Protein AF-A0A931EYA2-F1 (afdb_monomer)

Solvent-accessible surface area (backbone atoms only — not comparable to full-atom values): 8848 Å² total; per-residue (Å²): 129,83,66,96,80,76,75,71,58,65,73,58,53,49,49,53,55,50,52,51,52,55,49,33,42,72,70,57,40,37,60,50,72,46,77,91,49,60,94,63,94,48,40,57,52,21,59,33,43,72,51,53,54,90,67,45,60,86,35,25,59,80,26,36,63,56,77,52,41,28,29,32,36,12,28,66,45,38,51,76,60,60,26,62,71,46,47,46,71,66,66,53,39,70,39,65,45,78,35,62,88,50,18,34,41,38,28,43,42,96,36,69,90,64,52,40,73,69,49,38,42,48,47,44,68,67,47,53,91,39,39,65,82,72,70,72,52,92,57,91,90,54,85,66,39,80,68,69,76,83,84,128

Secondary structure (DSSP, 8-state):
---TT-PPPHHHHHHHHHHHHHHHHHHT-SEEEE-SS-SSSS-HHHHHHT--HHHHGGGTTTSB----SEEEE-HHHHHHTTHHHHHHHTT--SEEEEPTTS-EEEE-SSSGGG--HHHHHHHHHHHGGGB---PPP--TT-TT--------

Structure (mmCIF, N/CA/C/O backbone):
data_AF-A0A931EYA2-F1
#
_entry.id   AF-A0A931EYA2-F1
#
loop_
_atom_site.group_PDB
_atom_site.id
_atom_site.type_symbol
_atom_site.label_atom_id
_atom_site.label_alt_id
_atom_site.label_comp_id
_atom_site.label_asym_id
_atom_site.label_entity_id
_atom_site.label_seq_id
_atom_site.pdbx_PDB_ins_code
_atom_site.Cartn_x
_atom_site.Cartn_y
_atom_site.Cartn_z
_atom_site.occupancy
_atom_site.B_iso_or_equiv
_atom_site.auth_seq_id
_atom_site.auth_comp_id
_atom_site.auth_asym_id
_atom_site.auth_atom_id
_atom_site.pdbx_PDB_model_num
ATOM 1 N N . MET A 1 1 ? 15.780 0.538 -20.086 1.00 33.81 1 MET A N 1
ATOM 2 C CA . MET A 1 1 ? 15.885 -0.927 -19.907 1.00 33.81 1 MET A CA 1
ATOM 3 C C . MET A 1 1 ? 16.521 -1.180 -18.553 1.00 33.81 1 MET A C 1
ATOM 5 O O . MET A 1 1 ? 17.585 -0.606 -18.334 1.00 33.81 1 MET A O 1
ATOM 9 N N . PRO A 1 2 ? 15.903 -1.962 -17.651 1.00 41.81 2 PRO A N 1
ATOM 10 C CA . PRO A 1 2 ? 16.563 -2.347 -16.407 1.00 41.81 2 PRO A CA 1
ATOM 11 C C . PRO A 1 2 ? 17.813 -3.149 -16.771 1.00 41.81 2 PRO A C 1
ATOM 13 O O . PRO A 1 2 ? 17.764 -3.962 -17.702 1.00 41.81 2 PRO A O 1
ATOM 16 N N . ARG A 1 3 ? 18.943 -2.908 -16.097 1.00 44.09 3 ARG A N 1
ATOM 17 C CA . ARG A 1 3 ? 20.129 -3.740 -16.315 1.00 44.09 3 ARG A CA 1
ATOM 18 C C . ARG A 1 3 ? 19.789 -5.153 -15.855 1.00 44.09 3 ARG A C 1
ATOM 20 O O . ARG A 1 3 ? 19.189 -5.359 -14.808 1.00 44.09 3 ARG A O 1
ATOM 27 N N . THR A 1 4 ? 20.193 -6.136 -16.644 1.00 47.69 4 THR A N 1
ATOM 28 C CA . THR A 1 4 ? 19.903 -7.567 -16.475 1.00 47.69 4 THR A CA 1
ATOM 29 C C . THR A 1 4 ? 20.444 -8.180 -15.168 1.00 47.69 4 THR A C 1
ATOM 31 O O . THR A 1 4 ? 20.304 -9.381 -14.974 1.00 47.69 4 THR A O 1
ATOM 34 N N . GLY A 1 5 ? 21.064 -7.383 -14.286 1.00 47.81 5 GLY A N 1
ATOM 35 C CA . GLY A 1 5 ? 21.632 -7.793 -12.998 1.00 47.81 5 GLY A CA 1
ATOM 36 C C . GLY A 1 5 ? 20.888 -7.294 -11.751 1.00 47.81 5 GLY A C 1
ATOM 37 O O . GLY A 1 5 ? 21.284 -7.682 -10.659 1.00 47.81 5 GLY A O 1
ATOM 38 N N . ASP A 1 6 ? 19.830 -6.485 -11.894 1.00 59.47 6 ASP A N 1
ATOM 39 C CA . ASP A 1 6 ? 19.146 -5.842 -10.752 1.00 59.47 6 ASP A CA 1
ATOM 40 C C . ASP A 1 6 ? 17.870 -6.585 -10.296 1.00 59.47 6 ASP A C 1
ATOM 42 O O . ASP A 1 6 ? 17.231 -6.189 -9.324 1.00 59.47 6 ASP A O 1
ATOM 46 N N . ARG A 1 7 ? 17.481 -7.674 -10.979 1.00 78.44 7 ARG A N 1
ATOM 47 C CA . ARG A 1 7 ? 16.286 -8.449 -10.610 1.00 78.44 7 ARG A CA 1
ATOM 48 C C . ARG A 1 7 ? 16.621 -9.478 -9.549 1.00 78.44 7 ARG A C 1
ATOM 50 O O . ARG A 1 7 ? 17.438 -10.374 -9.767 1.00 78.44 7 ARG A O 1
ATOM 57 N N . HIS A 1 8 ? 15.953 -9.372 -8.412 1.00 88.75 8 HIS A N 1
ATOM 58 C CA . HIS A 1 8 ? 16.051 -10.378 -7.368 1.00 88.75 8 HIS A CA 1
ATOM 59 C C . HIS A 1 8 ? 15.185 -11.594 -7.718 1.00 88.75 8 HIS A C 1
ATOM 61 O O . HIS A 1 8 ? 14.127 -11.429 -8.321 1.00 88.75 8 HIS A O 1
ATOM 67 N N . PRO A 1 9 ? 15.576 -12.818 -7.332 1.00 92.81 9 PRO A N 1
ATOM 68 C CA . PRO A 1 9 ? 14.715 -13.984 -7.499 1.00 92.81 9 PRO A CA 1
ATOM 69 C C . PRO A 1 9 ? 13.333 -13.779 -6.845 1.00 92.81 9 PRO A C 1
ATOM 71 O O . PRO A 1 9 ? 13.271 -13.132 -5.791 1.00 92.81 9 PRO A O 1
ATOM 74 N N . PRO A 1 10 ? 12.238 -14.332 -7.404 1.00 93.81 10 PRO A N 1
ATOM 75 C CA . PRO A 1 10 ? 10.887 -14.160 -6.860 1.00 93.81 10 PRO A CA 1
ATOM 76 C C . PRO A 1 10 ? 10.788 -14.466 -5.362 1.00 93.81 10 PRO A C 1
ATOM 78 O O . PRO A 1 10 ? 10.155 -13.723 -4.615 1.00 93.81 10 PRO A O 1
ATOM 81 N N . GLU A 1 11 ? 11.492 -15.496 -4.884 1.00 95.19 11 GLU A N 1
ATOM 82 C CA . GLU A 1 11 ? 11.486 -15.875 -3.473 1.00 95.19 11 GLU A CA 1
ATOM 83 C C . GLU A 1 11 ? 12.083 -14.809 -2.544 1.00 95.19 11 GLU A C 1
ATOM 85 O O . GLU A 1 11 ? 11.698 -14.723 -1.378 1.00 95.19 11 GLU A O 1
ATOM 90 N N . VAL A 1 12 ? 13.018 -13.991 -3.032 1.00 95.94 12 VAL A N 1
ATOM 91 C CA . VAL A 1 12 ? 13.580 -12.869 -2.268 1.00 95.94 12 VAL A CA 1
ATOM 92 C C . VAL A 1 12 ? 12.561 -11.740 -2.190 1.00 95.94 12 VAL A C 1
ATOM 94 O O . VAL A 1 12 ? 12.339 -11.197 -1.110 1.00 95.94 12 VAL A O 1
ATOM 97 N N . GLN A 1 13 ? 11.892 -11.443 -3.302 1.00 96.25 13 GLN A N 1
ATOM 98 C CA . GLN A 1 13 ? 10.865 -10.407 -3.354 1.00 96.25 13 GLN A CA 1
ATOM 99 C C . GLN A 1 13 ? 9.694 -10.757 -2.424 1.00 96.25 13 GLN A C 1
ATOM 101 O O . GLN A 1 13 ? 9.267 -9.933 -1.614 1.00 96.25 13 GLN A O 1
ATOM 106 N N . TRP A 1 14 ? 9.236 -12.012 -2.444 1.00 96.38 14 TRP A N 1
ATOM 107 C CA . TRP A 1 14 ? 8.197 -12.501 -1.533 1.00 96.38 14 TRP A CA 1
ATOM 108 C C . TRP A 1 14 ? 8.590 -12.367 -0.064 1.00 96.38 14 TRP A C 1
ATOM 110 O O . TRP A 1 14 ? 7.750 -12.037 0.767 1.00 96.38 14 TRP A O 1
ATOM 120 N N . ARG A 1 15 ? 9.870 -12.562 0.275 1.00 97.81 15 ARG A N 1
ATOM 121 C CA . ARG A 1 15 ? 10.348 -12.355 1.650 1.00 97.81 15 ARG A CA 1
ATOM 122 C C . ARG A 1 15 ? 10.253 -10.899 2.090 1.00 97.81 15 ARG A C 1
ATOM 124 O O . ARG A 1 15 ? 10.005 -10.670 3.269 1.00 97.81 15 ARG A O 1
ATOM 131 N N . TRP A 1 16 ? 10.427 -9.928 1.194 1.00 97.75 16 TRP A N 1
ATOM 132 C CA . TRP A 1 16 ? 10.214 -8.514 1.527 1.00 97.75 16 TRP A CA 1
ATOM 133 C C . TRP A 1 16 ? 8.742 -8.222 1.813 1.00 97.75 16 TRP A C 1
ATOM 135 O O . TRP A 1 16 ? 8.426 -7.612 2.834 1.00 97.75 16 TRP A O 1
ATOM 145 N N . ALA A 1 17 ? 7.851 -8.720 0.951 1.00 98.06 17 ALA A N 1
ATOM 146 C CA . ALA A 1 17 ? 6.406 -8.611 1.123 1.00 98.06 17 ALA A CA 1
ATOM 147 C C . ALA A 1 17 ? 5.952 -9.226 2.462 1.00 98.06 17 ALA A C 1
ATOM 149 O O . ALA A 1 17 ? 5.297 -8.567 3.269 1.00 98.06 17 ALA A O 1
ATOM 150 N N . GLU A 1 18 ? 6.398 -10.451 2.752 1.00 98.31 18 GLU A N 1
ATOM 151 C CA . GLU A 1 18 ? 6.122 -11.160 4.005 1.00 98.31 18 GLU A CA 1
ATOM 152 C C . GLU A 1 18 ? 6.701 -10.456 5.238 1.00 98.31 18 GLU A C 1
ATOM 154 O O . GLU A 1 18 ? 6.055 -10.405 6.287 1.00 98.31 18 GLU A O 1
ATOM 159 N N . ALA A 1 19 ? 7.911 -9.898 5.139 1.00 98.38 19 ALA A N 1
ATOM 160 C CA . ALA A 1 19 ? 8.518 -9.152 6.236 1.00 98.38 19 ALA A CA 1
ATOM 161 C C . ALA A 1 19 ? 7.691 -7.906 6.584 1.00 98.38 19 ALA A C 1
ATOM 163 O O . ALA A 1 19 ? 7.393 -7.687 7.760 1.00 98.38 19 ALA A O 1
ATOM 164 N N . LEU A 1 20 ? 7.262 -7.138 5.574 1.00 98.19 20 LEU A N 1
ATOM 165 C CA . LEU A 1 20 ? 6.387 -5.986 5.781 1.00 98.19 20 LEU A CA 1
ATOM 166 C C . LEU A 1 20 ? 5.047 -6.410 6.390 1.00 98.19 20 LEU A C 1
ATOM 168 O O . LEU A 1 20 ? 4.622 -5.829 7.385 1.00 98.19 20 LEU A O 1
ATOM 172 N N . LYS A 1 21 ? 4.408 -7.445 5.835 1.00 98.50 21 LYS A N 1
ATOM 173 C CA . LYS A 1 21 ? 3.121 -7.970 6.310 1.00 98.50 21 LYS A CA 1
ATOM 174 C C . LYS A 1 21 ? 3.166 -8.347 7.790 1.00 98.50 21 LYS A C 1
ATOM 176 O O . LYS A 1 21 ? 2.316 -7.924 8.573 1.00 98.50 21 LYS A O 1
ATOM 181 N N . ARG A 1 22 ? 4.194 -9.104 8.190 1.00 98.31 22 ARG A N 1
ATOM 182 C CA . ARG A 1 22 ? 4.412 -9.511 9.586 1.00 98.31 22 ARG A CA 1
ATOM 183 C C . ARG A 1 22 ? 4.639 -8.313 10.494 1.00 98.31 22 ARG A C 1
ATOM 185 O O . ARG A 1 22 ? 4.048 -8.256 11.568 1.00 98.31 22 ARG A O 1
ATOM 192 N N . GLN A 1 23 ? 5.473 -7.364 10.074 1.00 98.12 23 GLN A N 1
ATOM 193 C CA . GLN A 1 23 ? 5.751 -6.183 10.883 1.00 98.12 23 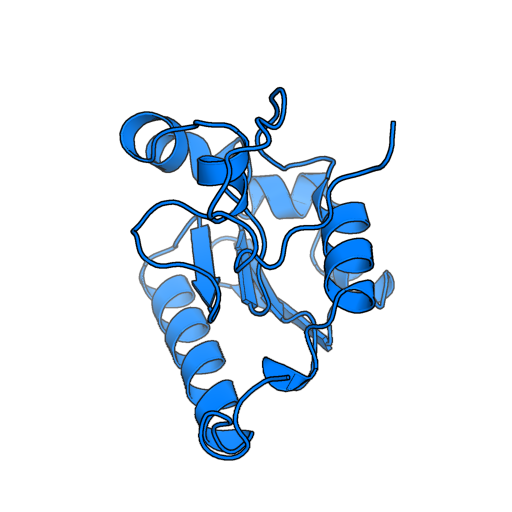GLN A CA 1
ATOM 194 C C . GLN A 1 23 ? 4.494 -5.329 11.062 1.00 98.12 23 GLN A C 1
ATOM 196 O O . GLN A 1 23 ? 4.184 -4.947 12.187 1.00 98.12 23 GLN A O 1
ATOM 201 N N . ALA A 1 24 ? 3.736 -5.100 9.987 1.00 97.81 24 ALA A N 1
ATOM 202 C CA . ALA A 1 24 ? 2.485 -4.351 10.023 1.00 97.81 24 ALA A CA 1
ATOM 203 C C . ALA A 1 24 ? 1.451 -4.992 10.960 1.00 97.81 24 ALA A C 1
ATOM 205 O O . ALA A 1 24 ? 0.818 -4.284 11.742 1.00 97.81 24 ALA A O 1
ATOM 206 N N . ALA A 1 25 ? 1.335 -6.324 10.940 1.00 97.75 25 ALA A N 1
ATOM 207 C CA . ALA A 1 25 ? 0.464 -7.066 11.849 1.00 97.75 25 ALA A CA 1
ATOM 208 C C . ALA A 1 25 ? 0.865 -6.923 13.330 1.00 97.75 25 ALA A C 1
ATOM 210 O O . ALA A 1 25 ? -0.003 -6.923 14.199 1.00 97.75 25 ALA A O 1
ATOM 211 N N . ILE A 1 26 ? 2.164 -6.808 13.629 1.00 97.56 26 ILE A N 1
ATOM 212 C CA . ILE A 1 26 ? 2.671 -6.659 15.003 1.00 97.56 26 ILE A CA 1
ATOM 213 C C . ILE A 1 26 ? 2.502 -5.223 15.507 1.00 97.56 26 ILE A C 1
ATOM 215 O O . ILE A 1 26 ? 2.163 -5.017 16.670 1.00 97.56 26 ILE A O 1
ATOM 219 N N . THR A 1 27 ? 2.768 -4.229 14.659 1.00 96.44 27 THR A N 1
ATOM 220 C CA . THR A 1 27 ? 2.775 -2.818 15.067 1.00 96.44 27 THR A CA 1
ATOM 221 C C . THR A 1 27 ? 1.417 -2.137 14.946 1.00 96.44 27 THR A C 1
ATOM 223 O O . THR A 1 27 ? 1.260 -1.043 15.480 1.00 96.44 27 THR A O 1
ATOM 226 N N . GLY A 1 28 ? 0.456 -2.748 14.245 1.00 94.56 28 GLY A N 1
ATOM 227 C CA . GLY A 1 28 ? -0.790 -2.079 13.870 1.00 94.56 28 GLY A CA 1
ATOM 228 C C . GLY A 1 28 ? -0.532 -0.932 12.893 1.00 94.56 28 GLY A C 1
ATOM 229 O O . GLY A 1 28 ? -1.076 0.155 13.060 1.00 94.56 28 GLY A O 1
ATOM 230 N N . ALA A 1 29 ? 0.362 -1.135 11.918 1.00 95.00 29 ALA A N 1
ATOM 231 C CA . ALA A 1 29 ? 0.758 -0.077 10.994 1.00 95.00 29 ALA A CA 1
ATOM 232 C C . ALA A 1 29 ? -0.429 0.425 10.154 1.00 95.00 29 ALA A C 1
ATOM 234 O O . ALA A 1 29 ? -1.089 -0.347 9.462 1.00 95.00 29 ALA A O 1
ATOM 235 N N . CYS A 1 30 ? -0.635 1.741 10.148 1.00 94.38 30 CYS A N 1
ATOM 236 C CA . CYS A 1 30 ? -1.653 2.399 9.324 1.00 94.38 30 CYS A CA 1
ATOM 237 C C . CYS A 1 30 ? -1.173 2.663 7.882 1.00 94.38 30 CYS A C 1
ATOM 239 O O . CYS A 1 30 ? -1.980 2.976 7.005 1.00 94.38 30 CYS A O 1
ATOM 241 N N . TYR A 1 31 ? 0.132 2.499 7.629 1.00 96.50 31 TYR A N 1
ATOM 242 C CA . TYR A 1 31 ? 0.744 2.554 6.305 1.00 96.50 31 TYR A CA 1
ATOM 243 C C . TYR A 1 31 ? 2.050 1.748 6.231 1.00 96.50 31 TYR A C 1
ATOM 245 O O . TYR A 1 31 ? 2.789 1.656 7.211 1.00 96.50 31 TYR A O 1
ATOM 253 N N . GLY A 1 32 ? 2.363 1.232 5.044 1.00 95.88 32 GLY A N 1
ATOM 254 C CA . GLY A 1 32 ? 3.658 0.654 4.688 1.00 95.88 32 GLY A CA 1
ATOM 255 C C . GLY A 1 32 ? 3.709 0.314 3.199 1.00 95.88 32 GLY A C 1
ATOM 256 O O . GLY A 1 32 ? 2.660 0.157 2.576 1.00 95.88 32 GLY A O 1
ATOM 257 N N . HIS A 1 33 ? 4.899 0.198 2.614 1.00 96.31 33 HIS A N 1
ATOM 258 C CA . HIS A 1 33 ? 5.043 -0.212 1.217 1.00 96.31 33 HIS A CA 1
ATOM 259 C C . HIS A 1 33 ? 6.336 -0.990 0.963 1.00 96.31 33 HIS A C 1
ATOM 261 O O . HIS A 1 33 ? 7.285 -0.907 1.741 1.00 96.31 33 HIS A O 1
ATOM 267 N N . VAL A 1 34 ? 6.377 -1.724 -0.150 1.00 95.62 34 VAL A N 1
ATOM 268 C CA . VAL A 1 34 ? 7.616 -2.247 -0.745 1.00 95.62 34 VAL A CA 1
ATOM 2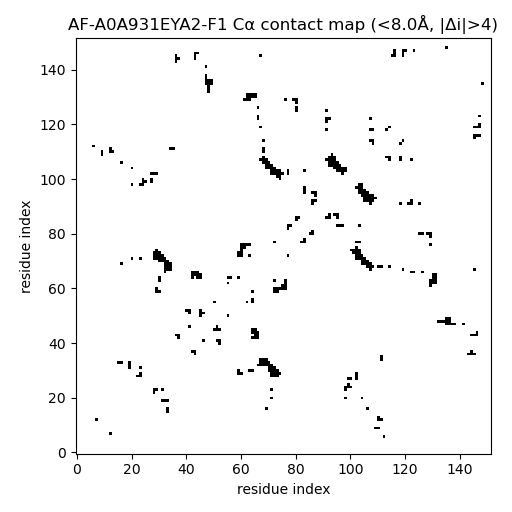69 C C . VAL A 1 34 ? 7.684 -1.755 -2.182 1.00 95.62 34 VAL A C 1
ATOM 271 O O . VAL A 1 34 ? 6.723 -1.927 -2.936 1.00 95.62 34 VAL A O 1
ATOM 274 N N . THR A 1 35 ? 8.810 -1.146 -2.545 1.00 92.94 35 THR A N 1
ATOM 275 C CA . THR A 1 35 ? 9.031 -0.562 -3.867 1.00 92.94 35 THR A CA 1
ATOM 276 C C . THR A 1 35 ? 10.523 -0.475 -4.204 1.00 92.94 35 THR A C 1
ATOM 278 O O . THR A 1 35 ? 11.363 -0.616 -3.316 1.00 92.94 35 THR A O 1
ATOM 281 N N . ASP A 1 36 ? 10.853 -0.253 -5.474 1.00 90.25 36 ASP A N 1
ATOM 282 C CA . ASP A 1 36 ? 12.209 -0.028 -6.008 1.00 90.25 36 ASP A CA 1
ATOM 283 C C . ASP A 1 36 ? 12.394 1.373 -6.620 1.00 90.25 36 ASP A C 1
ATOM 285 O O . ASP A 1 36 ? 13.451 1.683 -7.169 1.00 90.25 36 ASP A O 1
ATOM 289 N N . ASP A 1 37 ? 11.371 2.220 -6.530 1.00 86.00 37 ASP A N 1
ATOM 290 C CA . ASP A 1 37 ? 11.301 3.529 -7.177 1.00 86.00 37 ASP A CA 1
ATOM 291 C C . ASP A 1 37 ? 11.374 4.701 -6.191 1.00 86.00 37 ASP A C 1
ATOM 293 O O . ASP A 1 37 ? 11.218 5.850 -6.594 1.00 86.00 37 ASP A O 1
ATOM 297 N N . CYS A 1 38 ? 11.612 4.422 -4.908 1.00 80.50 38 CYS A N 1
ATOM 298 C CA . CYS A 1 38 ? 11.688 5.430 -3.864 1.00 80.50 38 CYS A CA 1
ATOM 299 C C . CYS A 1 38 ? 13.098 5.532 -3.270 1.00 80.50 38 CYS A C 1
ATOM 301 O O . CYS A 1 38 ? 13.745 4.522 -2.992 1.00 80.50 38 CYS A O 1
ATOM 303 N N . LEU A 1 39 ? 13.564 6.765 -3.054 1.00 73.00 39 LEU A N 1
ATOM 304 C CA . LEU A 1 39 ? 14.897 7.070 -2.523 1.00 73.00 39 LEU A CA 1
ATOM 305 C C . LEU A 1 39 ? 14.866 7.707 -1.120 1.00 73.00 39 LEU A C 1
ATOM 307 O O . LEU A 1 39 ? 15.929 7.979 -0.561 1.00 73.00 39 LEU A O 1
ATOM 311 N N . THR A 1 40 ? 13.680 7.968 -0.561 1.00 79.81 40 THR A N 1
ATOM 312 C CA . THR A 1 40 ? 13.466 8.656 0.727 1.00 79.81 40 THR A CA 1
ATOM 313 C C . THR A 1 40 ? 12.289 8.038 1.505 1.00 79.81 40 THR A C 1
ATOM 315 O O . THR A 1 40 ? 11.720 7.033 1.086 1.00 79.81 40 THR A O 1
ATOM 318 N N . ASP A 1 41 ? 11.928 8.626 2.653 1.00 81.69 41 ASP A N 1
ATOM 319 C CA . ASP A 1 41 ? 10.770 8.217 3.472 1.00 81.69 41 ASP A CA 1
ATOM 320 C C . ASP A 1 41 ? 9.410 8.690 2.900 1.00 81.69 41 ASP A C 1
ATOM 322 O O . ASP A 1 41 ? 8.335 8.270 3.359 1.00 81.69 41 ASP A O 1
ATOM 326 N N . GLU A 1 42 ? 9.447 9.580 1.906 1.00 87.50 42 GLU A N 1
ATOM 327 C CA . GLU A 1 42 ? 8.276 10.051 1.165 1.00 87.50 42 GLU A CA 1
ATOM 328 C C . GLU A 1 42 ? 7.866 9.006 0.132 1.00 87.50 42 GLU A C 1
ATOM 330 O O . GLU A 1 42 ? 8.703 8.389 -0.506 1.00 87.50 42 GLU A O 1
ATOM 335 N N . THR A 1 43 ? 6.573 8.799 -0.076 1.00 90.69 43 THR A N 1
ATOM 336 C CA . THR A 1 43 ? 6.119 7.937 -1.171 1.00 90.69 43 THR A CA 1
ATOM 337 C C . THR A 1 43 ? 6.323 8.638 -2.519 1.00 90.69 43 THR A C 1
ATOM 339 O O . THR A 1 43 ? 6.284 9.871 -2.573 1.00 90.69 43 THR A O 1
ATOM 342 N N . PRO A 1 44 ? 6.404 7.894 -3.638 1.00 89.62 44 PRO A N 1
ATOM 343 C CA . PRO A 1 44 ? 6.413 8.494 -4.969 1.00 89.62 44 PRO A CA 1
ATOM 344 C C . PRO A 1 44 ? 5.298 9.534 -5.162 1.00 89.62 44 PRO A C 1
ATOM 346 O O . PRO A 1 44 ? 5.539 10.626 -5.683 1.00 89.62 44 PRO A O 1
ATOM 349 N N . LEU A 1 45 ? 4.075 9.225 -4.701 1.00 90.69 45 LEU A N 1
ATOM 350 C CA . LEU A 1 45 ? 2.926 10.128 -4.802 1.00 90.69 45 LEU A CA 1
ATOM 351 C C . LEU A 1 45 ? 3.135 11.408 -3.988 1.00 90.69 45 LEU A C 1
ATOM 353 O O . LEU A 1 45 ? 2.801 12.491 -4.461 1.00 90.69 45 LEU A O 1
ATOM 357 N N . GLU A 1 46 ? 3.702 11.304 -2.789 1.00 91.44 46 GLU A N 1
ATOM 358 C CA . GLU A 1 46 ? 4.009 12.471 -1.961 1.00 91.44 46 GLU A CA 1
ATOM 359 C C . GLU A 1 46 ? 5.004 13.387 -2.660 1.00 91.44 46 GLU A C 1
ATOM 361 O O . GLU A 1 46 ? 4.727 14.579 -2.809 1.00 91.44 46 GLU A O 1
ATOM 366 N N . THR A 1 47 ? 6.089 12.827 -3.197 1.00 88.69 47 THR A N 1
ATOM 367 C CA . THR A 1 47 ? 7.079 13.614 -3.930 1.00 88.69 47 THR A CA 1
ATOM 368 C C . THR A 1 47 ? 6.469 14.267 -5.173 1.00 88.69 47 THR A C 1
ATOM 370 O O . THR A 1 47 ? 6.708 15.448 -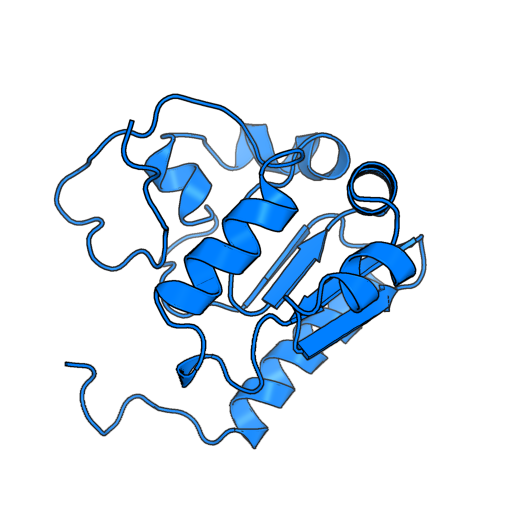5.433 1.00 88.69 47 THR A O 1
ATOM 373 N N . ALA A 1 48 ? 5.609 13.555 -5.910 1.00 87.31 48 ALA A N 1
ATOM 374 C CA . ALA A 1 48 ? 4.904 14.110 -7.066 1.00 87.31 48 ALA A CA 1
ATOM 375 C C . ALA A 1 48 ? 3.926 15.239 -6.691 1.00 87.31 48 ALA A C 1
ATOM 377 O O . ALA A 1 48 ? 3.731 16.169 -7.473 1.00 87.31 48 ALA A O 1
ATOM 378 N N . LEU A 1 49 ? 3.314 15.191 -5.508 1.00 88.69 49 LEU A N 1
ATOM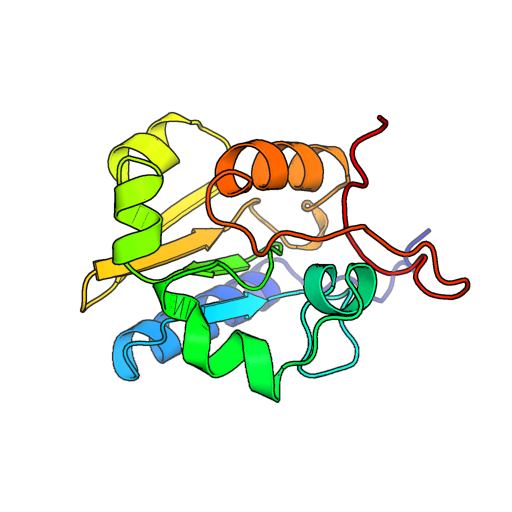 3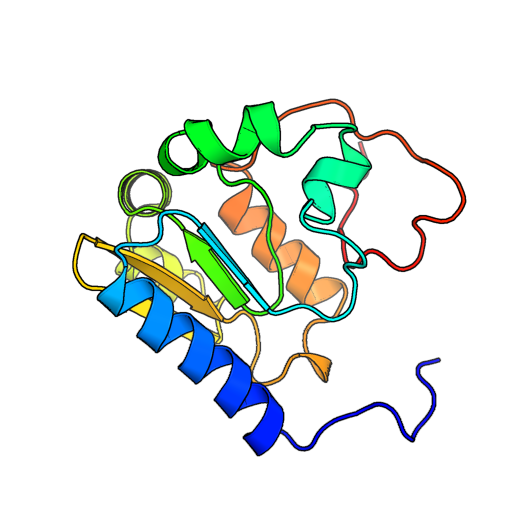79 C CA . LEU A 1 49 ? 2.421 16.239 -5.004 1.00 88.69 49 LEU A CA 1
ATOM 380 C C . LEU A 1 49 ? 3.173 17.380 -4.295 1.00 88.69 49 LEU A C 1
ATOM 382 O O . LEU A 1 49 ? 2.582 18.425 -4.013 1.00 88.69 49 LEU A O 1
ATOM 386 N N . GLY A 1 50 ? 4.466 17.208 -4.003 1.00 87.56 50 GLY A N 1
ATOM 387 C CA . GLY A 1 50 ? 5.199 18.082 -3.086 1.00 87.56 50 GLY A CA 1
ATOM 388 C C . GLY A 1 50 ? 4.625 18.048 -1.665 1.00 87.56 50 GLY A C 1
ATOM 389 O O . GLY A 1 50 ? 4.666 19.063 -0.966 1.00 87.56 50 GLY A O 1
ATOM 390 N N . ALA A 1 51 ? 4.028 16.918 -1.279 1.00 88.44 51 ALA A N 1
ATOM 391 C CA . ALA A 1 51 ? 3.574 16.653 0.077 1.00 88.44 51 ALA A CA 1
ATOM 392 C C . ALA A 1 51 ? 4.755 16.159 0.918 1.00 88.44 51 ALA A C 1
ATOM 394 O O . ALA A 1 51 ? 5.620 15.454 0.415 1.00 88.44 51 ALA A O 1
ATOM 395 N N . VAL A 1 52 ? 4.772 16.531 2.196 1.00 86.94 52 VAL A N 1
ATOM 396 C CA . VAL A 1 52 ? 5.865 16.199 3.119 1.00 86.94 52 VAL A CA 1
ATOM 397 C C . VAL A 1 52 ? 5.396 15.208 4.177 1.00 86.94 52 VAL A C 1
ATOM 399 O O . VAL A 1 52 ? 4.288 15.327 4.714 1.00 86.94 52 VAL A O 1
ATOM 402 N N . ASP A 1 53 ? 6.263 14.256 4.497 1.00 84.31 53 ASP A N 1
ATOM 403 C CA . ASP A 1 53 ? 6.023 13.139 5.415 1.00 84.31 53 ASP A CA 1
ATOM 404 C C . ASP A 1 53 ? 5.519 13.567 6.809 1.00 84.31 53 ASP A C 1
ATOM 406 O O . ASP A 1 53 ? 4.592 12.966 7.355 1.00 84.31 53 ASP A O 1
ATOM 410 N N . ILE A 1 54 ? 6.041 14.667 7.359 1.00 87.75 54 ILE A N 1
ATOM 411 C CA . ILE A 1 54 ? 5.646 15.223 8.661 1.00 87.75 54 ILE A CA 1
ATOM 412 C C . ILE A 1 54 ? 4.167 15.636 8.706 1.00 87.75 54 ILE A C 1
ATOM 414 O O . ILE A 1 54 ? 3.571 15.712 9.782 1.00 87.75 54 ILE A O 1
ATOM 418 N N . VAL A 1 55 ? 3.558 15.894 7.545 1.00 89.81 55 VAL A N 1
ATOM 419 C CA . VAL A 1 55 ? 2.135 16.236 7.418 1.00 89.81 55 VAL A CA 1
ATOM 420 C C . VAL A 1 55 ? 1.293 15.001 7.112 1.00 89.81 55 VAL A C 1
ATOM 422 O O . VAL A 1 55 ? 0.179 14.876 7.624 1.00 89.81 55 VAL A O 1
ATOM 425 N N . THR A 1 56 ? 1.791 14.091 6.281 1.00 92.00 56 THR A N 1
ATOM 426 C CA . THR A 1 56 ? 1.011 12.961 5.763 1.00 92.00 56 THR A CA 1
ATOM 427 C C . THR A 1 56 ? 1.047 11.731 6.671 1.00 92.00 56 THR A C 1
ATOM 429 O O . THR A 1 56 ? 0.025 11.053 6.794 1.00 92.00 56 THR A O 1
ATOM 432 N N . ILE A 1 57 ? 2.153 11.460 7.378 1.00 93.25 57 ILE A N 1
ATOM 433 C CA . ILE A 1 57 ? 2.263 10.342 8.333 1.00 93.25 57 ILE A CA 1
ATOM 434 C C . ILE A 1 57 ? 1.182 10.419 9.422 1.00 93.25 57 ILE A C 1
ATOM 436 O O . ILE A 1 57 ? 0.465 9.431 9.594 1.00 93.25 57 ILE A O 1
ATOM 440 N N . PRO A 1 58 ? 0.960 11.558 10.111 1.00 94.12 58 PRO A N 1
ATOM 441 C CA . PRO A 1 58 ? -0.089 11.652 11.132 1.00 94.12 58 PRO A CA 1
ATOM 442 C C . PRO A 1 58 ? -1.516 11.455 10.597 1.00 94.12 58 PRO A C 1
ATOM 444 O O . PRO A 1 58 ? -2.446 11.291 11.382 1.00 94.12 58 PRO A O 1
ATOM 447 N N . ARG A 1 59 ? -1.711 11.507 9.272 1.00 93.62 59 ARG A N 1
ATOM 448 C CA . ARG A 1 59 ? -3.015 11.431 8.599 1.00 93.62 59 ARG A CA 1
ATOM 449 C C . ARG A 1 59 ? -3.236 10.113 7.860 1.00 93.62 59 ARG A C 1
ATOM 451 O O . ARG A 1 59 ? -4.251 9.983 7.183 1.00 93.62 59 ARG A O 1
ATOM 458 N N . CYS A 1 60 ? -2.333 9.141 7.985 1.00 93.00 60 CYS A N 1
ATOM 459 C CA . CYS A 1 60 ? -2.375 7.911 7.189 1.00 93.00 60 CYS A CA 1
ATOM 460 C C . CYS A 1 60 ? -3.621 7.027 7.412 1.00 93.00 60 CYS A C 1
ATOM 462 O O . CYS A 1 60 ? -3.894 6.148 6.603 1.00 93.00 60 CYS A O 1
ATOM 464 N N . GLU A 1 61 ? -4.413 7.276 8.460 1.00 94.62 61 GLU A N 1
ATOM 465 C CA . GLU A 1 61 ? -5.733 6.650 8.657 1.00 94.62 61 GLU A CA 1
ATOM 466 C C . GLU A 1 61 ? -6.871 7.348 7.895 1.00 94.62 61 GLU A C 1
ATOM 468 O O . GLU A 1 61 ? -7.924 6.755 7.653 1.00 94.62 61 GLU A O 1
ATOM 473 N N . LEU A 1 62 ? -6.675 8.614 7.525 1.00 96.06 62 LEU A N 1
ATOM 474 C CA . LEU A 1 62 ? -7.650 9.449 6.826 1.00 96.06 62 LEU A CA 1
ATOM 475 C C . LEU A 1 62 ? -7.417 9.440 5.317 1.00 96.06 62 LEU A C 1
ATOM 477 O O . LEU A 1 62 ? -8.376 9.482 4.544 1.00 96.06 62 LEU A O 1
ATOM 481 N N . GLU A 1 63 ? -6.156 9.411 4.898 1.00 96.25 63 GLU A N 1
ATOM 482 C CA . GLU A 1 63 ? -5.743 9.487 3.500 1.00 96.25 63 GLU A CA 1
ATOM 483 C C . GLU A 1 63 ? -4.531 8.577 3.278 1.00 96.25 63 GLU A C 1
ATOM 485 O O . GLU A 1 63 ? -3.563 8.600 4.039 1.00 96.25 63 GLU A O 1
ATOM 490 N N . LEU A 1 64 ? -4.579 7.765 2.225 1.00 96.62 64 LEU A N 1
ATOM 491 C CA . LEU A 1 64 ? -3.496 6.874 1.846 1.00 96.62 64 LEU A CA 1
ATOM 492 C C . LEU A 1 64 ? -2.355 7.692 1.232 1.00 96.62 64 LEU A C 1
ATOM 494 O O . LEU A 1 64 ? -2.543 8.383 0.230 1.00 96.62 64 LEU A O 1
ATOM 498 N N . ARG A 1 65 ? -1.166 7.586 1.830 1.00 94.75 65 ARG A N 1
ATOM 499 C CA . ARG A 1 65 ? 0.031 8.358 1.454 1.00 94.75 65 ARG A CA 1
ATOM 500 C C . ARG A 1 65 ? 0.496 8.102 0.021 1.00 94.75 65 ARG A C 1
ATOM 502 O O . ARG A 1 65 ? 0.966 9.013 -0.645 1.00 94.75 65 ARG A O 1
ATOM 509 N N . GLY A 1 66 ? 0.359 6.868 -0.451 1.00 94.25 66 GLY A N 1
ATOM 510 C CA . GLY A 1 66 ? 0.806 6.442 -1.770 1.00 94.25 66 GLY A CA 1
ATOM 511 C C . GLY A 1 66 ? 0.501 4.971 -2.012 1.00 94.25 66 GLY A C 1
ATOM 512 O O . GLY A 1 66 ? -0.074 4.299 -1.155 1.00 94.25 66 GLY A O 1
ATOM 513 N N . TYR A 1 67 ? 0.908 4.477 -3.173 1.00 95.38 67 TYR A N 1
ATOM 514 C CA . TYR A 1 67 ? 0.697 3.101 -3.604 1.00 95.38 67 TYR A CA 1
ATOM 515 C C . TYR A 1 67 ? 1.952 2.582 -4.308 1.00 95.38 67 TYR A C 1
ATOM 517 O O . TYR A 1 67 ? 2.647 3.331 -4.994 1.00 95.38 67 TYR A O 1
ATOM 525 N N . SER A 1 68 ? 2.243 1.301 -4.112 1.00 95.75 68 SER A N 1
ATOM 526 C CA . SER A 1 68 ? 3.405 0.600 -4.670 1.00 95.75 68 SER A CA 1
ATOM 527 C C . SER A 1 68 ? 3.066 -0.878 -4.878 1.00 95.75 68 SER A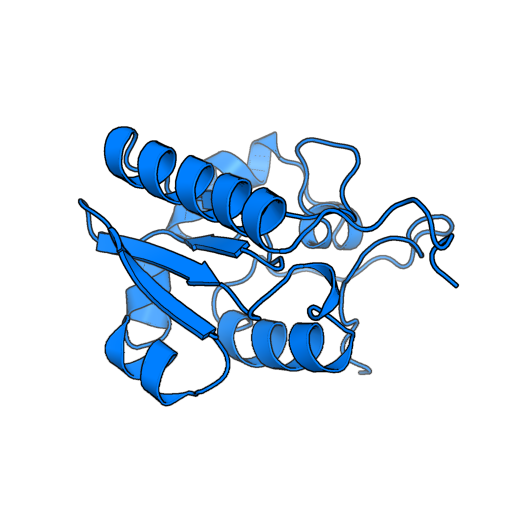 C 1
ATOM 529 O O . SER A 1 68 ? 1.942 -1.297 -4.590 1.00 95.75 68 SER A O 1
ATOM 531 N N . TRP A 1 69 ? 4.035 -1.681 -5.334 1.00 97.25 69 TRP A N 1
ATOM 532 C CA . TRP A 1 69 ? 3.855 -3.124 -5.542 1.00 97.25 69 TRP A CA 1
ATOM 533 C C . TRP A 1 69 ? 3.218 -3.828 -4.339 1.00 97.25 69 TRP A C 1
ATOM 535 O O . TRP A 1 69 ? 2.265 -4.591 -4.501 1.00 97.25 69 TRP A O 1
ATOM 545 N N . VAL A 1 70 ? 3.713 -3.536 -3.134 1.00 98.25 70 VAL A N 1
ATOM 546 C CA . VAL A 1 70 ? 3.038 -3.883 -1.880 1.00 98.25 70 VAL A CA 1
ATOM 547 C C . VAL A 1 70 ? 2.630 -2.601 -1.181 1.00 98.25 70 VAL A C 1
ATOM 549 O O . VAL A 1 70 ? 3.438 -1.682 -1.067 1.00 98.25 70 VAL A O 1
ATOM 552 N N . THR A 1 71 ? 1.399 -2.559 -0.679 1.00 98.31 71 THR A N 1
ATOM 553 C CA . THR A 1 71 ? 0.862 -1.449 0.108 1.00 98.31 71 THR A CA 1
ATOM 554 C C . THR A 1 71 ? 0.113 -1.992 1.323 1.00 98.31 71 THR A C 1
ATOM 556 O O . THR A 1 71 ? -0.716 -2.889 1.200 1.00 98.31 71 THR A O 1
ATOM 559 N N . VAL A 1 72 ? 0.384 -1.433 2.499 1.00 98.25 72 VAL A N 1
ATOM 560 C CA . VAL A 1 72 ? -0.445 -1.592 3.696 1.00 98.25 72 VAL A CA 1
ATOM 561 C C . VAL A 1 72 ? -1.270 -0.323 3.867 1.00 98.25 72 VAL A C 1
ATOM 563 O O . VAL A 1 72 ? -0.714 0.775 3.822 1.00 98.25 72 VAL A O 1
ATOM 566 N N . CYS A 1 73 ? -2.579 -0.455 4.075 1.00 96.75 73 CYS A N 1
ATOM 567 C CA . CYS A 1 73 ? -3.459 0.678 4.360 1.00 96.75 73 CYS A CA 1
ATOM 568 C C . CYS A 1 73 ? -4.310 0.441 5.609 1.00 96.75 73 CYS A C 1
ATOM 570 O O . CYS A 1 73 ? -4.750 -0.677 5.878 1.00 96.75 73 CYS A O 1
ATOM 572 N N . ALA A 1 74 ? -4.589 1.514 6.349 1.00 97.62 74 ALA A N 1
ATOM 573 C CA . ALA A 1 74 ? -5.449 1.475 7.524 1.00 97.62 74 ALA A CA 1
ATOM 574 C C . ALA A 1 74 ? -6.844 0.898 7.219 1.00 97.62 74 ALA A C 1
ATOM 576 O O . ALA A 1 74 ? -7.415 1.130 6.149 1.00 97.62 74 ALA A O 1
ATOM 577 N N . GLY A 1 75 ? -7.440 0.211 8.197 1.00 96.94 75 GLY A N 1
ATOM 578 C CA . GLY A 1 75 ? -8.747 -0.431 8.027 1.00 96.94 75 GLY A CA 1
ATOM 579 C C . GLY A 1 75 ? -9.880 0.537 7.691 1.00 96.94 75 GLY A C 1
ATOM 580 O O . GLY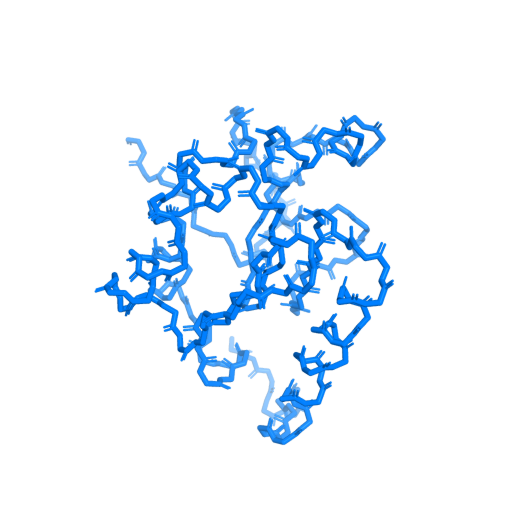 A 1 75 ? -10.754 0.207 6.894 1.00 96.94 75 GLY A O 1
ATOM 581 N N . ALA A 1 76 ? -9.831 1.772 8.202 1.00 97.12 76 ALA A N 1
ATOM 582 C CA . ALA A 1 76 ? -10.792 2.819 7.846 1.00 97.12 76 ALA A CA 1
ATOM 583 C C . ALA A 1 76 ? -10.766 3.158 6.342 1.00 97.12 76 ALA A C 1
ATOM 585 O O . ALA A 1 76 ? -11.812 3.409 5.740 1.00 97.12 76 ALA A O 1
ATOM 586 N N . LEU A 1 77 ? -9.584 3.122 5.717 1.00 97.94 77 LEU A N 1
ATOM 587 C CA . LEU A 1 77 ? -9.427 3.317 4.276 1.00 97.94 77 LEU A CA 1
ATOM 588 C C . LEU A 1 77 ? -9.890 2.079 3.507 1.00 97.94 77 LEU A C 1
ATOM 590 O O . LEU A 1 77 ? -10.649 2.212 2.551 1.00 97.94 77 LEU A O 1
ATOM 594 N N . GLY A 1 78 ? -9.526 0.882 3.976 1.00 97.00 78 GLY A N 1
ATOM 595 C CA . GLY A 1 78 ? -10.022 -0.380 3.424 1.00 97.00 78 GLY A CA 1
ATOM 596 C C . GLY A 1 78 ? -11.553 -0.452 3.402 1.00 97.00 78 GLY A C 1
ATOM 597 O O . GLY A 1 78 ? -12.144 -0.809 2.387 1.00 97.00 78 GLY A O 1
ATOM 598 N N . ALA A 1 79 ? -12.216 -0.020 4.477 1.00 97.00 79 ALA A N 1
ATOM 599 C CA . ALA A 1 79 ? -13.673 0.047 4.559 1.00 97.00 79 ALA A CA 1
ATOM 600 C C . ALA A 1 79 ? -14.280 1.032 3.543 1.00 97.00 79 ALA A C 1
ATOM 602 O O . ALA A 1 79 ? -15.290 0.720 2.913 1.00 97.00 79 ALA A O 1
ATOM 603 N N . ARG A 1 80 ? -13.648 2.194 3.325 1.00 97.25 80 ARG A N 1
ATOM 604 C CA . ARG A 1 80 ? -14.060 3.163 2.287 1.00 97.25 80 ARG A CA 1
ATOM 605 C C . ARG A 1 80 ? -13.906 2.619 0.867 1.00 97.25 80 ARG A C 1
ATOM 607 O O . ARG A 1 80 ? -14.625 3.064 -0.021 1.00 97.25 80 ARG A O 1
ATOM 614 N N . LEU A 1 81 ? -13.008 1.657 0.672 1.00 96.88 81 LEU A N 1
ATOM 615 C CA . LEU A 1 81 ? -12.817 0.925 -0.581 1.00 96.88 81 LEU A CA 1
ATOM 616 C C . LEU A 1 81 ? -13.758 -0.288 -0.728 1.00 96.88 81 LEU A C 1
ATOM 618 O O . LEU A 1 81 ? -13.645 -1.040 -1.691 1.00 96.88 81 LEU A O 1
ATOM 622 N N . GLY A 1 82 ? -14.690 -0.493 0.209 1.00 96.56 82 GLY A N 1
ATOM 623 C CA . GLY A 1 82 ? -15.639 -1.613 0.193 1.00 96.56 82 GLY A CA 1
ATOM 624 C C . GLY A 1 82 ? -15.169 -2.863 0.947 1.00 96.56 82 GLY A C 1
ATOM 625 O O . GLY A 1 82 ? -15.876 -3.870 0.957 1.00 96.56 82 GLY A O 1
ATOM 626 N N . GLY A 1 83 ? -14.014 -2.801 1.613 1.00 96.31 83 GLY A N 1
ATOM 627 C CA . GLY A 1 83 ? -13.455 -3.884 2.422 1.00 96.31 83 GLY A CA 1
ATOM 628 C C . GLY A 1 83 ? -12.637 -4.915 1.628 1.00 96.31 83 GLY A C 1
ATOM 629 O O . GLY A 1 83 ? -12.582 -4.870 0.395 1.00 96.31 83 GLY A O 1
ATOM 630 N N . PRO A 1 84 ? -12.000 -5.877 2.324 1.00 96.50 84 PRO A N 1
ATOM 631 C CA . PRO A 1 84 ? -11.065 -6.829 1.716 1.00 96.50 84 PRO A CA 1
ATOM 632 C C . PRO A 1 84 ? -11.717 -7.711 0.644 1.00 96.50 84 PRO A C 1
ATOM 634 O O . PRO A 1 84 ? -11.120 -7.957 -0.400 1.00 96.50 84 PRO A O 1
ATOM 637 N N . ALA A 1 85 ? -12.971 -8.131 0.843 1.00 96.62 85 ALA A N 1
ATOM 638 C CA . ALA A 1 85 ? -13.688 -8.951 -0.134 1.00 96.62 85 ALA A CA 1
ATOM 639 C C . ALA A 1 85 ? -13.959 -8.204 -1.453 1.00 96.62 85 ALA A C 1
ATOM 641 O O . ALA A 1 85 ? -13.832 -8.794 -2.525 1.00 96.62 85 ALA A O 1
ATOM 642 N N . ALA A 1 86 ? -14.304 -6.912 -1.391 1.00 96.00 86 ALA A N 1
ATOM 643 C CA . ALA A 1 86 ? -14.512 -6.095 -2.585 1.00 96.00 86 ALA A CA 1
ATOM 644 C C . ALA A 1 86 ? -13.193 -5.858 -3.335 1.00 96.00 86 ALA A C 1
ATOM 646 O O . ALA A 1 86 ? -13.151 -5.972 -4.559 1.00 96.00 86 ALA A O 1
ATOM 647 N N . LEU A 1 87 ? -12.108 -5.600 -2.599 1.00 96.50 87 LEU A N 1
ATOM 648 C CA . LEU A 1 87 ? -10.770 -5.425 -3.166 1.00 96.50 87 LEU A CA 1
ATOM 649 C C . LEU A 1 87 ? -10.247 -6.703 -3.833 1.00 96.50 87 LEU A C 1
ATOM 651 O O . LEU A 1 87 ? -9.693 -6.631 -4.928 1.00 96.50 87 LEU A O 1
ATOM 655 N N . ALA A 1 88 ? -10.476 -7.870 -3.227 1.00 96.50 88 ALA A N 1
ATOM 656 C CA . ALA A 1 88 ? -10.151 -9.156 -3.842 1.00 96.50 88 ALA A CA 1
ATOM 657 C C . ALA A 1 88 ? -10.991 -9.405 -5.109 1.00 96.50 88 ALA A C 1
ATOM 659 O O . ALA A 1 88 ? -10.461 -9.804 -6.145 1.00 96.50 88 ALA A O 1
ATOM 660 N N . ALA A 1 89 ? -12.296 -9.111 -5.063 1.00 95.38 89 ALA A N 1
ATOM 661 C CA . ALA A 1 89 ? -13.199 -9.278 -6.203 1.00 95.38 89 ALA A CA 1
ATOM 662 C C . ALA A 1 89 ? -12.890 -8.330 -7.377 1.00 95.38 89 ALA A C 1
ATOM 664 O O . ALA A 1 89 ? -13.235 -8.647 -8.515 1.00 95.38 89 ALA A O 1
ATOM 665 N N . ALA A 1 90 ? -12.226 -7.196 -7.126 1.00 93.06 90 ALA A N 1
ATOM 666 C CA . ALA A 1 90 ? -11.783 -6.281 -8.176 1.00 93.06 90 ALA A CA 1
ATOM 667 C C . ALA A 1 90 ? -10.723 -6.906 -9.105 1.00 93.06 90 ALA A C 1
ATOM 669 O O . ALA A 1 90 ? -10.532 -6.414 -10.215 1.00 93.06 90 ALA A O 1
ATOM 670 N N . GLY A 1 91 ? -10.031 -7.970 -8.672 1.00 92.75 91 GLY A N 1
ATOM 671 C CA . GLY A 1 91 ? -9.036 -8.678 -9.488 1.00 92.75 91 GLY A CA 1
ATOM 672 C C . GLY A 1 91 ? -7.796 -7.845 -9.831 1.00 92.75 91 GLY A C 1
ATOM 673 O O . GLY A 1 91 ? -7.087 -8.155 -10.785 1.00 92.75 91 GLY A O 1
ATOM 674 N N . VAL A 1 92 ? -7.557 -6.762 -9.085 1.00 95.31 92 VAL A N 1
ATOM 675 C CA . VAL A 1 92 ? -6.416 -5.851 -9.284 1.00 95.31 92 VAL A CA 1
ATOM 676 C C . VAL A 1 92 ? -5.195 -6.273 -8.472 1.00 95.31 92 VAL A C 1
ATOM 678 O O . VAL A 1 92 ? -4.071 -5.994 -8.883 1.00 95.31 92 VAL A O 1
ATOM 681 N N . PHE A 1 93 ? -5.414 -6.948 -7.347 1.00 98.00 93 PHE A N 1
ATOM 682 C CA . PHE A 1 93 ? -4.364 -7.410 -6.451 1.00 98.00 93 PHE A CA 1
ATOM 683 C C . PHE A 1 93 ? -4.225 -8.927 -6.545 1.00 98.00 93 PHE A C 1
ATOM 685 O O . PHE A 1 93 ? -5.220 -9.649 -6.507 1.00 98.00 93 PHE A O 1
ATOM 692 N N . GLU A 1 94 ? -2.984 -9.392 -6.616 1.00 97.69 94 GLU A N 1
ATOM 693 C CA . GLU A 1 94 ? -2.620 -10.801 -6.469 1.00 97.69 94 GLU A CA 1
ATOM 694 C C . GLU A 1 94 ? -2.947 -11.320 -5.061 1.00 97.69 94 GLU A C 1
ATOM 696 O O . GLU A 1 94 ? -3.303 -12.481 -4.885 1.00 97.69 94 GLU A O 1
ATOM 701 N N . GLU A 1 95 ? -2.832 -10.463 -4.045 1.00 98.19 95 GLU A N 1
ATOM 702 C CA . GLU A 1 95 ? -3.105 -10.822 -2.654 1.00 98.19 95 GLU A CA 1
ATOM 703 C C . GLU A 1 95 ? -3.759 -9.659 -1.911 1.00 98.19 95 GLU A C 1
ATOM 705 O O . GLU A 1 95 ? -3.308 -8.512 -2.006 1.00 98.19 95 GLU A O 1
ATOM 710 N N . VAL A 1 96 ? -4.812 -9.976 -1.156 1.00 98.44 96 VAL A N 1
ATOM 711 C CA . VAL A 1 96 ? -5.533 -9.051 -0.280 1.00 98.44 96 VAL A CA 1
ATOM 712 C C . VAL A 1 96 ? -5.779 -9.754 1.043 1.00 98.44 96 VAL A C 1
ATOM 714 O O . VAL A 1 96 ? -6.628 -10.639 1.123 1.00 98.44 96 VAL A O 1
ATOM 717 N N . ASP A 1 97 ? -5.080 -9.308 2.079 1.00 98.19 97 ASP A N 1
ATOM 718 C CA . ASP A 1 97 ? -5.166 -9.897 3.408 1.00 98.19 97 ASP A CA 1
ATOM 719 C C . ASP A 1 97 ? -5.569 -8.852 4.443 1.00 98.19 97 ASP A C 1
ATOM 721 O O . ASP A 1 97 ? -5.006 -7.759 4.504 1.00 98.19 97 ASP A O 1
ATOM 725 N N . GLU A 1 98 ? -6.525 -9.205 5.299 1.00 98.00 98 GLU A N 1
ATOM 726 C CA . GLU A 1 98 ? -6.855 -8.415 6.480 1.00 98.00 98 GLU A CA 1
ATOM 727 C C . GLU A 1 98 ? -5.910 -8.788 7.630 1.00 98.00 98 GLU A C 1
ATOM 729 O O . GLU A 1 98 ? -5.787 -9.950 8.025 1.00 98.00 98 GLU A O 1
ATOM 734 N N . LEU A 1 99 ? -5.212 -7.788 8.155 1.00 97.88 99 LEU A N 1
ATOM 735 C CA . LEU A 1 99 ? -4.271 -7.905 9.260 1.00 97.88 99 LEU A CA 1
ATOM 736 C C . LEU A 1 99 ? -4.985 -7.710 10.609 1.00 97.88 99 LEU A C 1
ATOM 738 O O . LEU A 1 99 ? -6.065 -7.112 10.670 1.00 97.88 99 LEU A O 1
ATOM 742 N N . PRO A 1 100 ? -4.375 -8.143 11.730 1.00 95.88 100 PRO A N 1
ATOM 743 C CA . PRO A 1 100 ? -4.860 -7.786 13.059 1.00 95.88 100 PRO A CA 1
ATOM 744 C C . PRO A 1 100 ? -5.064 -6.270 13.195 1.00 95.88 100 PRO A C 1
ATOM 746 O O . PRO A 1 100 ? -4.205 -5.481 12.811 1.00 95.88 100 PRO A O 1
ATOM 749 N N . GLY A 1 101 ? -6.214 -5.861 13.733 1.00 90.38 101 GLY A N 1
ATOM 750 C CA . GLY A 1 101 ? -6.596 -4.444 13.817 1.00 90.38 101 GLY A CA 1
ATOM 751 C C . GLY A 1 101 ? -7.293 -3.892 12.567 1.00 90.38 101 GLY A C 1
ATOM 752 O O . GLY A 1 101 ? -7.642 -2.716 12.547 1.00 90.38 101 GLY A O 1
ATOM 753 N N . GLY A 1 102 ? -7.535 -4.724 11.548 1.00 95.81 102 GLY A N 1
ATOM 754 C CA . GLY A 1 102 ? -8.354 -4.393 10.378 1.00 95.81 102 GLY A CA 1
ATOM 755 C C . GLY A 1 102 ? -7.611 -3.663 9.259 1.00 95.81 102 GLY A C 1
ATOM 756 O O . GLY A 1 102 ? -8.222 -3.328 8.247 1.00 95.81 102 GLY A O 1
ATOM 757 N N . ALA A 1 103 ? -6.310 -3.398 9.412 1.00 97.44 103 ALA A N 1
ATOM 758 C CA . ALA A 1 103 ? -5.481 -2.913 8.310 1.00 97.44 103 ALA A CA 1
ATOM 759 C C . ALA A 1 103 ? -5.441 -3.945 7.176 1.00 97.44 103 ALA A C 1
ATOM 761 O O . ALA A 1 103 ? -5.558 -5.143 7.420 1.00 97.44 103 ALA A O 1
ATOM 762 N N . LEU A 1 104 ? -5.255 -3.491 5.941 1.00 98.25 104 LEU A N 1
ATOM 763 C CA . LEU A 1 104 ? -5.179 -4.371 4.781 1.00 98.25 104 LEU A CA 1
ATOM 764 C C . LEU A 1 104 ? -3.758 -4.413 4.240 1.00 98.25 104 LEU A C 1
ATOM 766 O O . LEU A 1 104 ? -3.114 -3.375 4.104 1.00 98.25 104 LEU A O 1
ATOM 770 N N . PHE A 1 105 ? -3.304 -5.612 3.904 1.00 98.62 105 PHE A N 1
ATOM 771 C CA . PHE A 1 105 ? -2.115 -5.872 3.112 1.00 98.62 105 PHE A CA 1
ATOM 772 C C . PHE A 1 105 ? -2.534 -6.148 1.669 1.00 98.62 105 PHE A C 1
ATOM 774 O O . PHE A 1 105 ? -3.350 -7.034 1.419 1.00 98.62 105 PHE A O 1
ATOM 781 N N . LEU A 1 106 ? -1.971 -5.393 0.731 1.00 98.62 106 LEU A N 1
ATOM 782 C CA . LEU A 1 106 ? -2.293 -5.454 -0.688 1.00 98.62 106 LEU A CA 1
ATOM 783 C C . LEU A 1 106 ? -1.010 -5.701 -1.477 1.00 98.62 106 LEU A C 1
ATOM 785 O O . LEU A 1 106 ? -0.070 -4.911 -1.376 1.00 98.62 106 LEU A O 1
ATOM 789 N N . ARG A 1 107 ? -0.970 -6.758 -2.289 1.00 98.50 107 ARG A N 1
ATOM 790 C CA . ARG A 1 107 ? 0.129 -7.014 -3.230 1.00 98.50 107 ARG A CA 1
ATOM 791 C C . ARG A 1 107 ? -0.415 -7.041 -4.649 1.00 98.50 107 ARG A C 1
ATOM 793 O O . ARG A 1 107 ? -1.281 -7.849 -4.967 1.00 98.50 107 ARG A O 1
ATOM 800 N N . ALA A 1 108 ? 0.077 -6.140 -5.491 1.00 98.00 108 ALA A N 1
ATOM 801 C CA . ALA A 1 108 ? -0.472 -5.894 -6.821 1.00 98.00 108 ALA A CA 1
ATOM 802 C C . ALA A 1 108 ? -0.220 -7.051 -7.797 1.00 98.00 108 ALA A C 1
ATOM 804 O O . ALA A 1 108 ? -1.112 -7.452 -8.535 1.00 98.00 108 ALA A O 1
ATOM 805 N N . THR A 1 109 ? 0.993 -7.600 -7.789 1.00 98.00 109 THR A N 1
ATOM 806 C CA . THR A 1 109 ? 1.460 -8.597 -8.765 1.00 98.00 109 THR A CA 1
ATOM 807 C C . THR A 1 109 ? 2.274 -9.704 -8.082 1.00 98.00 109 THR A C 1
ATOM 809 O O . THR A 1 109 ? 2.742 -9.517 -6.948 1.00 98.00 109 THR A O 1
ATOM 812 N N . PRO A 1 110 ? 2.492 -10.861 -8.741 1.00 97.00 110 PRO A N 1
ATOM 813 C CA . PRO A 1 110 ? 3.322 -11.941 -8.202 1.00 97.00 110 PRO A CA 1
ATOM 814 C C . PRO A 1 110 ? 4.724 -11.486 -7.790 1.00 97.00 110 PRO A C 1
ATOM 816 O O . PRO A 1 110 ? 5.206 -11.884 -6.728 1.00 97.00 110 PRO A O 1
ATOM 819 N N . THR A 1 111 ? 5.354 -10.623 -8.590 1.00 96.56 111 THR A N 1
ATOM 820 C CA . THR A 1 111 ? 6.677 -10.048 -8.313 1.00 96.56 111 THR A CA 1
ATOM 821 C C . THR A 1 111 ? 6.687 -8.535 -8.544 1.00 96.56 111 THR A C 1
ATOM 823 O O . THR A 1 111 ? 5.859 -8.012 -9.291 1.00 96.56 111 THR A O 1
ATOM 826 N N . LEU A 1 112 ? 7.622 -7.829 -7.904 1.00 95.31 112 LEU A N 1
ATOM 827 C CA . LEU A 1 112 ? 7.898 -6.406 -8.127 1.00 95.31 112 LEU A CA 1
ATOM 828 C C . LEU A 1 112 ? 8.285 -6.141 -9.584 1.00 95.31 112 LEU A C 1
ATOM 830 O O . LEU A 1 112 ? 7.920 -5.113 -10.141 1.00 95.31 112 LEU A O 1
ATOM 834 N N . ASP A 1 113 ? 8.977 -7.087 -10.220 1.00 93.00 113 ASP A N 1
ATOM 835 C CA . ASP A 1 113 ? 9.355 -6.985 -11.633 1.00 93.00 113 ASP A CA 1
ATOM 836 C C . ASP A 1 113 ? 8.145 -6.990 -12.581 1.00 93.00 113 ASP A C 1
ATOM 838 O O . ASP A 1 113 ? 8.233 -6.433 -13.677 1.00 93.00 113 ASP A O 1
ATOM 842 N N . ASP A 1 114 ? 7.030 -7.594 -12.157 1.00 94.94 114 ASP A N 1
ATOM 843 C CA . ASP A 1 114 ? 5.763 -7.617 -12.898 1.00 94.94 114 ASP A CA 1
ATOM 844 C C . ASP A 1 114 ? 4.903 -6.365 -12.634 1.00 94.94 114 ASP A C 1
ATOM 846 O O . ASP A 1 114 ? 3.866 -6.188 -13.275 1.00 94.94 114 ASP A O 1
ATOM 850 N N . TYR A 1 115 ? 5.294 -5.499 -11.689 1.00 94.94 115 TYR A N 1
ATOM 851 C CA . TYR A 1 115 ? 4.575 -4.268 -11.345 1.00 94.94 115 TYR A CA 1
ATOM 852 C C . TYR A 1 115 ? 4.868 -3.156 -12.367 1.00 94.94 115 TYR A C 1
ATOM 854 O O . TYR A 1 115 ? 5.571 -2.178 -12.103 1.00 94.94 115 TYR A O 1
ATOM 862 N N . ASP A 1 116 ? 4.359 -3.362 -13.579 1.00 92.44 116 ASP A N 1
ATOM 863 C CA . ASP A 1 116 ? 4.518 -2.481 -14.733 1.00 92.44 116 ASP A CA 1
ATOM 864 C C . ASP A 1 116 ? 3.498 -1.327 -14.771 1.00 92.44 116 ASP A C 1
ATOM 866 O O . ASP A 1 116 ? 2.638 -1.189 -13.904 1.00 92.44 116 ASP A O 1
ATOM 870 N N . GLU A 1 117 ? 3.585 -0.478 -15.800 1.00 91.12 117 GLU A N 1
ATOM 871 C CA . GLU A 1 117 ? 2.704 0.687 -15.978 1.00 91.12 117 GLU A CA 1
ATOM 872 C C . GLU A 1 117 ? 1.213 0.323 -15.970 1.00 91.12 117 GLU A C 1
ATOM 874 O O . GLU A 1 117 ? 0.408 1.031 -15.364 1.00 91.12 117 GLU A O 1
ATOM 879 N N . ALA A 1 118 ? 0.843 -0.813 -16.565 1.00 93.25 118 ALA A N 1
ATOM 880 C CA . ALA A 1 118 ? -0.541 -1.264 -16.580 1.00 93.25 118 ALA A CA 1
ATOM 881 C C . ALA A 1 118 ? -0.996 -1.728 -15.188 1.00 93.25 118 ALA A C 1
ATOM 883 O O . ALA A 1 118 ? -2.144 -1.497 -14.804 1.00 93.25 118 ALA A O 1
ATOM 884 N N . ALA A 1 119 ? -0.130 -2.397 -14.421 1.00 95.62 119 ALA A N 1
ATOM 885 C CA . ALA A 1 119 ? -0.415 -2.747 -13.031 1.00 95.62 119 ALA A CA 1
ATOM 886 C C . ALA A 1 119 ? -0.557 -1.498 -12.148 1.00 95.62 119 ALA A C 1
ATOM 888 O O . ALA A 1 119 ? -1.512 -1.406 -11.375 1.00 95.62 119 ALA A O 1
ATOM 889 N N . ILE A 1 120 ? 0.335 -0.519 -12.319 1.00 94.88 120 ILE A N 1
ATOM 890 C CA . ILE A 1 120 ? 0.310 0.774 -11.622 1.00 94.88 120 ILE A CA 1
ATOM 891 C C . ILE A 1 120 ? -1.015 1.500 -11.888 1.00 94.88 120 ILE A C 1
ATOM 893 O O . ILE A 1 120 ? -1.659 1.953 -10.945 1.00 94.88 120 ILE A O 1
ATOM 897 N N . GLU A 1 121 ? -1.467 1.572 -13.144 1.00 94.50 121 GLU A N 1
ATOM 898 C CA . GLU A 1 121 ? -2.734 2.220 -13.512 1.00 94.50 121 GLU A CA 1
ATOM 899 C C . GLU A 1 121 ? -3.953 1.535 -12.867 1.00 94.50 121 GLU A C 1
ATOM 901 O O . GLU A 1 121 ? -4.838 2.208 -12.324 1.00 94.50 121 GLU A O 1
ATOM 906 N N . ARG A 1 122 ? -3.994 0.194 -12.865 1.00 96.00 122 ARG A N 1
ATOM 907 C CA . ARG A 1 122 ? -5.080 -0.566 -12.219 1.00 96.00 122 ARG A CA 1
ATOM 908 C C . ARG A 1 122 ? -5.117 -0.329 -10.711 1.00 96.00 122 ARG A C 1
ATOM 910 O O . ARG A 1 122 ? -6.192 -0.083 -10.163 1.00 96.00 122 ARG A O 1
ATOM 917 N N . VAL A 1 123 ? -3.959 -0.375 -10.048 1.00 96.88 123 VAL A N 1
ATOM 918 C CA . VAL A 1 123 ? -3.847 -0.116 -8.604 1.00 96.88 123 VAL A CA 1
ATOM 919 C C . VAL A 1 123 ? -4.257 1.315 -8.282 1.00 96.88 123 VAL A C 1
ATOM 921 O O . VAL A 1 123 ? -5.067 1.517 -7.376 1.00 96.88 123 VAL A O 1
ATOM 9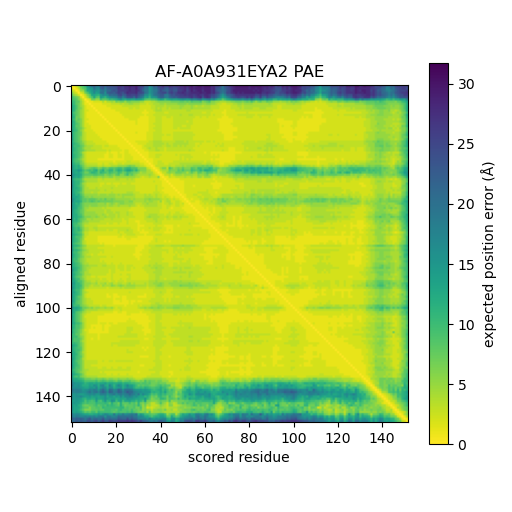24 N N . LEU A 1 124 ? -3.768 2.295 -9.048 1.00 94.81 124 LEU A N 1
ATOM 925 C CA . LEU A 1 124 ? -4.174 3.689 -8.904 1.00 94.81 124 LEU A CA 1
ATOM 926 C C . LEU A 1 124 ? -5.693 3.811 -8.990 1.00 94.81 124 LEU A C 1
ATOM 928 O O . LEU A 1 124 ? -6.287 4.375 -8.085 1.00 94.81 124 LEU A O 1
ATOM 932 N N . THR A 1 125 ? -6.322 3.250 -10.023 1.00 94.75 125 THR A N 1
ATOM 933 C CA . THR A 1 125 ? -7.775 3.355 -10.240 1.00 94.75 125 THR A CA 1
ATOM 934 C C . THR A 1 125 ? -8.580 2.864 -9.037 1.00 94.75 125 THR A C 1
ATOM 936 O O . THR A 1 125 ? -9.568 3.488 -8.658 1.00 94.75 125 THR A O 1
ATOM 939 N N . VAL A 1 126 ? -8.151 1.766 -8.409 1.00 96.56 126 VAL A N 1
ATOM 940 C CA . VAL A 1 126 ? -8.832 1.221 -7.228 1.00 96.56 126 VAL A CA 1
ATOM 941 C C . VAL A 1 126 ? -8.573 2.061 -5.979 1.00 96.56 126 VAL A C 1
ATOM 943 O O . VAL A 1 126 ? -9.493 2.278 -5.195 1.00 96.56 126 VAL A O 1
ATOM 946 N N . LEU A 1 127 ? -7.343 2.536 -5.774 1.00 96.75 127 LEU A N 1
ATOM 947 C CA . LEU A 1 127 ? -6.956 3.250 -4.553 1.00 96.75 127 LEU A CA 1
ATOM 948 C C . LEU A 1 127 ? -7.238 4.758 -4.604 1.00 96.75 127 LEU A C 1
ATOM 950 O O . LEU A 1 127 ? -7.278 5.407 -3.558 1.00 96.75 127 LEU A O 1
ATOM 954 N N . GLU A 1 128 ? -7.484 5.320 -5.789 1.00 95.00 128 GLU A N 1
ATOM 955 C CA . GLU A 1 128 ? -7.732 6.744 -6.033 1.00 95.00 128 GLU A CA 1
ATOM 956 C C . GLU A 1 128 ? -8.709 7.386 -5.033 1.00 95.00 128 GLU A C 1
ATOM 958 O O . GLU A 1 128 ? -8.364 8.448 -4.509 1.00 95.00 128 GLU A O 1
ATOM 963 N N . PRO A 1 129 ? -9.840 6.771 -4.635 1.00 95.62 129 PRO A N 1
ATOM 964 C CA . PRO A 1 129 ? -10.794 7.380 -3.700 1.00 95.62 129 PRO A CA 1
ATOM 965 C C . PRO A 1 129 ? -10.257 7.665 -2.289 1.00 95.62 129 PRO A C 1
ATOM 967 O O . PRO A 1 129 ? -10.864 8.440 -1.539 1.00 95.62 129 PRO A O 1
ATOM 970 N N . VAL A 1 130 ? -9.155 7.024 -1.890 1.00 96.88 130 VAL A N 1
ATOM 971 C CA . VAL A 1 130 ? -8.561 7.185 -0.554 1.00 96.88 130 VAL A CA 1
ATOM 972 C C . VAL A 1 130 ? -7.185 7.834 -0.569 1.00 96.88 130 VAL A C 1
ATOM 974 O O . VAL A 1 130 ? -6.699 8.172 0.504 1.00 96.88 130 VAL A O 1
ATOM 977 N N . LEU A 1 131 ? -6.565 8.033 -1.735 1.00 95.44 131 LEU A N 1
ATOM 978 C CA . LEU A 1 131 ? -5.252 8.672 -1.835 1.00 95.44 131 LEU A CA 1
ATOM 979 C C . LEU A 1 131 ? -5.287 10.139 -1.399 1.00 95.44 131 LEU A C 1
ATOM 981 O O . LEU A 1 131 ? -6.274 10.846 -1.631 1.00 95.44 131 LEU A O 1
ATOM 985 N N . ILE A 1 132 ? -4.165 10.600 -0.837 1.00 93.50 132 ILE A N 1
ATOM 986 C CA . ILE A 1 132 ? -3.892 12.028 -0.664 1.00 93.50 132 ILE A CA 1
ATOM 987 C C . ILE A 1 132 ? -4.120 12.772 -1.988 1.00 93.50 132 ILE A C 1
ATOM 989 O O . ILE A 1 132 ? -3.768 12.294 -3.071 1.00 93.50 132 ILE A O 1
ATOM 993 N N . LYS A 1 133 ? -4.752 13.945 -1.905 1.00 88.19 133 LYS A N 1
ATOM 994 C CA . LYS A 1 133 ? -5.130 14.752 -3.071 1.00 88.19 133 LYS A CA 1
ATOM 995 C C . LYS A 1 133 ? -4.241 15.982 -3.197 1.00 88.19 133 LYS A C 1
ATOM 997 O O . LYS A 1 133 ? -3.845 16.587 -2.205 1.00 88.19 133 LYS A O 1
ATOM 1002 N N . GLY A 1 134 ? -3.979 16.387 -4.434 1.00 84.00 134 GLY A N 1
ATOM 1003 C CA . GLY A 1 134 ? -3.257 17.613 -4.747 1.00 84.00 134 GLY A CA 1
ATOM 1004 C C . GLY A 1 134 ? -2.979 17.739 -6.240 1.00 84.00 134 GLY A C 1
ATOM 1005 O O . GLY A 1 134 ? -3.304 16.847 -7.027 1.00 84.00 134 GLY A O 1
ATOM 1006 N N . ASP A 1 135 ? -2.362 18.851 -6.625 1.00 79.50 135 ASP A N 1
ATOM 1007 C CA . ASP A 1 135 ? -1.892 19.046 -7.991 1.00 79.50 135 ASP A CA 1
ATOM 1008 C C . ASP A 1 135 ? -0.495 18.449 -8.152 1.00 79.50 135 ASP A C 1
ATOM 1010 O O . ASP A 1 135 ? 0.471 18.907 -7.538 1.00 79.50 135 ASP A O 1
ATOM 1014 N N . MET A 1 136 ? -0.393 17.427 -9.003 1.00 75.19 136 MET A N 1
ATOM 1015 C CA . MET A 1 136 ? 0.886 16.810 -9.336 1.00 75.19 136 MET A CA 1
ATOM 1016 C C . MET A 1 136 ? 1.805 17.826 -10.013 1.00 75.19 136 MET A C 1
ATOM 1018 O O . MET A 1 136 ? 1.464 18.443 -11.026 1.00 75.19 136 MET A O 1
ATOM 1022 N N . ARG A 1 137 ? 3.006 17.972 -9.465 1.00 73.06 137 ARG A N 1
ATOM 1023 C CA . ARG A 1 137 ? 4.075 18.793 -10.014 1.00 73.06 137 ARG A CA 1
ATOM 1024 C C . ARG A 1 137 ? 4.980 17.893 -10.841 1.00 73.06 137 ARG A C 1
ATOM 1026 O O . ARG A 1 137 ? 5.637 17.001 -10.316 1.00 73.06 137 ARG A O 1
ATOM 1033 N N . ARG A 1 138 ? 5.052 18.140 -12.150 1.00 63.31 138 ARG A N 1
ATOM 1034 C CA . ARG A 1 138 ? 6.108 17.547 -12.979 1.00 63.31 138 ARG A CA 1
ATOM 1035 C C . ARG A 1 138 ? 7.431 18.213 -12.623 1.00 63.31 138 ARG A C 1
ATOM 1037 O O . ARG A 1 138 ? 7.693 19.337 -13.045 1.00 63.31 138 ARG A O 1
ATOM 1044 N N . VAL A 1 139 ? 8.243 17.518 -11.838 1.00 61.75 139 VAL A N 1
ATOM 1045 C CA . VAL A 1 139 ? 9.615 17.919 -11.531 1.00 61.75 139 VAL A CA 1
ATOM 1046 C C . VAL A 1 139 ? 10.553 17.059 -12.379 1.00 61.75 139 VAL A C 1
ATOM 1048 O O . VAL A 1 139 ? 10.401 15.841 -12.435 1.00 61.75 139 VAL A O 1
ATOM 1051 N N . PHE A 1 140 ? 11.489 17.692 -13.088 1.00 59.00 140 PHE A N 1
ATOM 1052 C CA . PHE A 1 140 ? 12.538 16.984 -13.831 1.00 59.00 140 PHE A CA 1
ATOM 1053 C C . PHE A 1 140 ? 13.385 16.130 -12.875 1.00 59.00 140 PHE A C 1
ATOM 1055 O O . PHE A 1 140 ? 13.688 16.584 -11.773 1.00 59.00 140 PHE A O 1
ATOM 1062 N N . GLY A 1 141 ? 13.787 14.924 -13.290 1.00 62.84 141 GLY A N 1
ATOM 1063 C CA . GLY A 1 141 ? 14.545 13.991 -12.442 1.00 62.84 141 GLY A CA 1
ATOM 1064 C C . GLY A 1 141 ? 13.688 12.974 -11.677 1.00 62.84 141 GLY A C 1
ATOM 1065 O O . GLY A 1 141 ? 14.230 12.084 -11.022 1.00 62.84 141 GLY A O 1
ATOM 1066 N N . MET A 1 142 ? 12.358 13.072 -11.772 1.00 66.56 142 MET A N 1
ATOM 1067 C CA . MET A 1 142 ? 11.407 12.147 -11.142 1.00 66.56 142 MET A CA 1
ATOM 1068 C C . MET A 1 142 ? 10.981 10.999 -12.074 1.00 66.56 142 MET A C 1
ATOM 1070 O O . MET A 1 142 ? 10.006 10.309 -11.794 1.00 66.56 142 MET A O 1
ATOM 1074 N N . GLU A 1 143 ? 11.684 10.775 -13.192 1.00 72.00 143 GLU A N 1
ATOM 1075 C CA . GLU A 1 143 ? 11.308 9.771 -14.206 1.00 72.00 143 GLU A CA 1
ATOM 1076 C C . GLU A 1 143 ? 11.467 8.322 -13.718 1.00 72.00 143 GLU A C 1
ATOM 1078 O O . GLU A 1 143 ? 11.033 7.390 -14.390 1.00 72.00 143 GLU A O 1
ATOM 1083 N N . HIS A 1 144 ? 12.113 8.131 -12.567 1.00 73.31 144 HIS A N 1
ATOM 1084 C CA . HIS A 1 144 ? 12.280 6.832 -11.928 1.00 73.31 144 HIS A CA 1
ATOM 1085 C C . HIS A 1 144 ? 11.049 6.399 -11.121 1.00 73.31 144 HIS A C 1
ATOM 1087 O O . HIS A 1 144 ? 10.923 5.207 -10.860 1.00 73.31 144 HIS A O 1
ATOM 1093 N N . LEU A 1 145 ? 10.149 7.326 -10.761 1.00 77.25 145 LEU A N 1
ATOM 1094 C CA . LEU A 1 145 ? 8.941 7.010 -10.002 1.00 77.25 145 LEU A CA 1
ATOM 1095 C C . LEU A 1 145 ? 7.963 6.170 -10.834 1.00 77.25 145 LEU A C 1
ATOM 1097 O O . LEU A 1 145 ? 7.539 6.569 -11.920 1.00 77.25 145 LEU A O 1
ATOM 1101 N N . ARG A 1 146 ? 7.521 5.047 -10.275 1.00 81.19 146 ARG A N 1
ATOM 1102 C CA . ARG A 1 146 ? 6.461 4.168 -10.776 1.00 81.19 146 ARG A CA 1
ATOM 1103 C C . ARG A 1 146 ? 5.088 4.715 -10.396 1.00 81.19 146 ARG A C 1
ATOM 1105 O O . ARG A 1 146 ? 4.312 4.099 -9.668 1.00 81.19 146 ARG A O 1
ATOM 1112 N N . LEU A 1 147 ? 4.785 5.892 -10.932 1.00 81.12 147 LEU A N 1
ATOM 1113 C CA . LEU A 1 147 ? 3.480 6.529 -10.828 1.00 81.12 147 LEU A CA 1
ATOM 1114 C C . LEU A 1 147 ? 2.796 6.605 -12.180 1.00 81.12 147 LEU A C 1
ATOM 1116 O O . LEU A 1 147 ? 3.411 6.956 -13.187 1.00 81.12 147 LEU A O 1
ATOM 1120 N N . HIS A 1 148 ? 1.484 6.402 -12.166 1.00 78.62 148 HIS A N 1
ATOM 1121 C CA . HIS A 1 148 ? 0.654 6.809 -13.281 1.00 78.62 148 HIS A CA 1
ATOM 1122 C C . HIS A 1 148 ? 0.193 8.257 -13.068 1.00 78.62 148 HIS A C 1
ATOM 1124 O O . HIS A 1 148 ? -0.420 8.591 -12.051 1.00 78.62 148 HIS A O 1
ATOM 1130 N N . PHE A 1 149 ? 0.496 9.123 -14.037 1.00 66.00 149 PHE A N 1
ATOM 1131 C CA . PHE A 1 149 ? -0.032 10.484 -14.097 1.00 66.00 149 PHE A CA 1
ATOM 1132 C C . PHE A 1 149 ? -1.315 10.446 -14.930 1.00 66.00 149 PHE A C 1
ATOM 1134 O O . PHE A 1 149 ? -1.207 10.325 -16.154 1.00 66.00 149 PHE A O 1
ATOM 1141 N N . PRO A 1 150 ? -2.515 10.555 -14.325 1.00 55.69 150 PRO A N 1
ATOM 1142 C CA . PRO A 1 150 ? -3.743 10.573 -15.104 1.00 55.69 150 PRO A CA 1
ATOM 1143 C C . PRO A 1 150 ? -3.671 11.718 -16.116 1.00 55.69 150 PRO A C 1
ATOM 1145 O O . PRO A 1 150 ? -3.410 12.874 -15.763 1.00 55.69 150 PRO A O 1
ATOM 1148 N N . THR A 1 151 ? -3.844 11.386 -17.392 1.00 50.94 151 THR A N 1
ATOM 1149 C CA . THR A 1 151 ? -3.879 12.380 -18.464 1.00 50.94 151 THR A CA 1
ATOM 1150 C C . THR A 1 151 ? -5.202 13.134 -18.321 1.00 50.94 151 THR A C 1
ATOM 1152 O O . THR A 1 151 ? -6.260 12.545 -18.522 1.00 50.94 151 THR A O 1
ATOM 1155 N N . ARG A 1 152 ? -5.154 14.392 -17.863 1.00 43.06 152 ARG A N 1
ATOM 1156 C CA . ARG A 1 152 ? -6.332 15.276 -17.838 1.00 43.06 152 ARG A CA 1
ATOM 1157 C C . ARG A 1 152 ? -6.791 15.606 -19.255 1.00 43.06 152 ARG A C 1
ATOM 1159 O O . ARG A 1 152 ? -5.903 15.802 -20.116 1.00 43.06 152 ARG A O 1
#

Radius of gyration: 14.7 Å; Cα contacts (8 Å, |Δi|>4): 244; chains: 1; bounding box: 37×35×35 Å

Nearest PDB structures (foldseek):
  6edw-assembly1_C  TM=5.155E-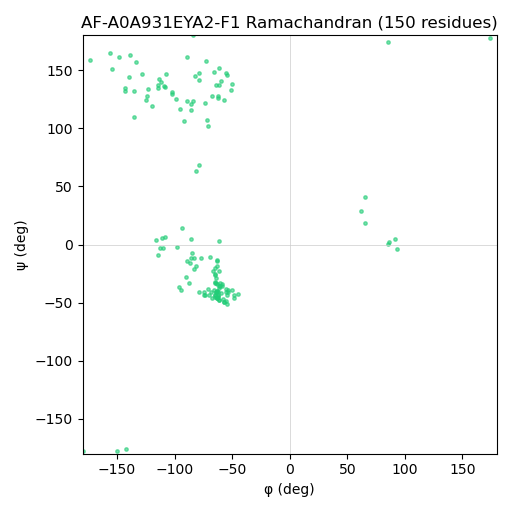01  e=7.473E-01  Mycobacterium tuberculosis CDC1551
  6edw-assembly1_D  TM=4.855E-01  e=8.503E-01  Mycobacterium tuberculosis CDC1551
  6edw-assembly1_A  TM=4.893E-01  e=1.101E+00  Mycobacterium tuberculosis CDC1551
  6ee1-assembly1_D  TM=4.215E-01  e=1.101E+00  Mycobacterium tuberculosis CDC1551
  6edz-assembly1_B  TM=3.034E-01  e=1.336E+00  Mycobacterium tuberculosis CDC1551

Sequence (152 aa):
MPRTGDRHPPEVQWRWAEALKRQAAITGACYGHVTDDCLTDETPLETALGAVDIVTIPRCELELRGYSWVTVCAGALGARLGGPAALAAAGVFEEVDELPGGALFLRATPTLDDYDEAAIERVLTVLEPVLIKGDMRRVFGMEHLRLHFPTR

Foldseek 3Di:
DPPPPPDDDLVVQVVVLVVQQVVCLVPVDQKDDDADLDDDPQALVCVQQVHDCVVVVVCQQQAPRDDAQKMKHAQNLCVVLVHQVNVVVLVQFPDWDQGPNRIIITGRDSGSVPCALVSQVSRCVSSVVRHDDHDGDPDPPSPSHSHDDPDD

Organism: NCBI:txid1187855

pLDDT: mean 89.2, std 13.56, range [33.81, 98.62]

Mean predicted aligned error: 5.01 Å